Protein AF-A0A359BL35-F1 (afdb_monomer)

Mean predicted aligned error: 6.74 Å

Sequence (117 aa):
MDDRKLVAALIIKVITGQMLVRDAILHFPKDSQDVNIVTAYHALVHYEADEDFRTQDSEYREEQNNYLIFIAEILNNGKELPKNIIKEYEPYYTVRRMPTTTRFKNVLKLLCKFLNI

Solvent-accessible surface area (backbone atoms only — not comparable to full-atom values): 6793 Å² total; per-residue (Å²): 131,63,65,46,40,51,46,17,52,38,48,52,30,32,77,71,68,76,37,54,62,74,60,36,64,72,69,46,74,65,70,61,84,49,65,60,58,49,37,52,51,50,53,53,54,48,55,59,65,43,43,71,56,38,75,75,33,67,65,62,33,49,53,55,47,51,52,51,50,52,53,22,54,37,24,55,72,71,48,78,70,58,67,68,61,47,59,72,42,53,81,44,54,80,78,64,56,72,62,76,62,99,57,67,72,56,57,54,49,48,54,54,59,71,65,49,129

Foldseek 3Di:
DQLLLLLLVLLVCCLVVVDPLLRSLVSRDAPDPPLLSLLLSQLSLVLLLCVVVCVVDVVVVVVSSVVNNVSSVCSNVVHGDDPVSSVVCVVCCVVQPRDNDPPSVVNVVSSVVSSDD

Radius of gyration: 13.48 Å; Cα contacts (8 Å, |Δi|>4): 111; chains: 1; bounding box: 29×32×39 Å

Secondary structure (DSSP, 8-state):
--HHHHHHHHHHHHHTTSS-HHHHHHHS-TT---HHHHHHHHHHHHHHHTHHHHHH-HHHHHHHHHHHHHHHHHHHTTPPPPHHHHHHHGGGTTTSPPP-SS-HHHHHHHHHHHS--

pLDDT: mean 83.75, std 17.42, range [29.75, 98.0]

Structure (mmCIF, N/CA/C/O backbone):
data_AF-A0A359BL35-F1
#
_entry.id   AF-A0A359BL35-F1
#
loop_
_atom_site.group_PDB
_atom_site.id
_atom_site.type_symbol
_atom_site.label_atom_id
_atom_site.label_alt_id
_atom_site.label_comp_id
_atom_site.label_asym_id
_atom_site.label_entity_id
_atom_site.label_seq_id
_atom_site.pdbx_PDB_ins_code
_atom_site.Cartn_x
_atom_site.Cartn_y
_atom_site.Cartn_z
_atom_site.occupancy
_atom_site.B_iso_or_equiv
_atom_site.auth_seq_id
_atom_site.auth_comp_id
_atom_site.auth_asym_id
_atom_site.auth_atom_id
_atom_site.pdbx_PDB_model_num
ATOM 1 N N . MET A 1 1 ? 1.367 -4.253 -19.780 1.00 56.28 1 MET A N 1
ATOM 2 C CA . MET A 1 1 ? 0.482 -3.754 -18.707 1.00 56.28 1 MET A CA 1
ATOM 3 C C . MET A 1 1 ? 1.350 -2.856 -17.845 1.00 56.28 1 MET A C 1
ATOM 5 O O . MET A 1 1 ? 2.516 -3.185 -17.690 1.00 56.28 1 MET A O 1
ATOM 9 N N . ASP A 1 2 ? 0.864 -1.693 -17.425 1.00 89.06 2 ASP A N 1
ATOM 10 C CA . ASP A 1 2 ? 1.655 -0.771 -16.601 1.00 89.06 2 ASP A CA 1
ATOM 11 C C . ASP A 1 2 ? 1.537 -1.207 -15.136 1.00 89.06 2 ASP A C 1
ATOM 13 O O . ASP A 1 2 ? 0.466 -1.091 -14.533 1.00 89.06 2 ASP A O 1
ATOM 17 N N . ASP A 1 3 ? 2.615 -1.771 -14.596 1.00 94.00 3 ASP A N 1
ATOM 18 C CA . ASP A 1 3 ? 2.665 -2.334 -13.246 1.00 94.00 3 ASP A CA 1
ATOM 19 C C . ASP A 1 3 ? 2.330 -1.294 -12.166 1.00 94.00 3 ASP A C 1
ATOM 21 O O . ASP A 1 3 ? 1.701 -1.631 -11.161 1.00 94.00 3 ASP A O 1
ATOM 25 N N . ARG A 1 4 ? 2.647 -0.010 -12.391 1.00 95.38 4 ARG A N 1
ATOM 26 C CA . ARG A 1 4 ? 2.275 1.073 -11.467 1.00 95.38 4 ARG A CA 1
ATOM 27 C C . ARG A 1 4 ? 0.764 1.277 -11.430 1.00 95.38 4 ARG A C 1
ATOM 29 O O . ARG A 1 4 ? 0.195 1.416 -10.349 1.00 95.38 4 ARG A O 1
ATOM 36 N N .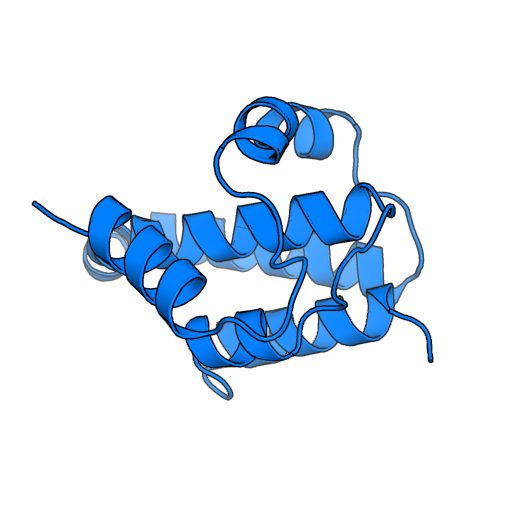 LYS A 1 5 ? 0.092 1.226 -12.586 1.00 96.38 5 LYS A N 1
ATOM 37 C CA . LYS A 1 5 ? -1.379 1.317 -12.668 1.00 96.38 5 LYS A CA 1
ATOM 38 C C . LYS A 1 5 ? -2.068 0.115 -12.034 1.00 96.38 5 LYS A C 1
ATOM 40 O O . LYS A 1 5 ? -3.107 0.278 -11.397 1.00 96.38 5 LYS A O 1
ATOM 45 N N . LEU A 1 6 ? -1.490 -1.080 -12.178 1.00 96.12 6 LEU A N 1
ATOM 46 C CA . LEU A 1 6 ? -1.980 -2.269 -11.479 1.00 96.12 6 LEU A CA 1
ATOM 47 C C . LEU A 1 6 ? -1.914 -2.063 -9.961 1.00 96.12 6 LEU A C 1
ATOM 49 O O . LEU A 1 6 ? -2.924 -2.231 -9.283 1.00 96.12 6 LEU A O 1
ATOM 53 N N . VAL A 1 7 ? -0.755 -1.654 -9.439 1.00 96.69 7 VAL A N 1
ATOM 54 C CA . VAL A 1 7 ? -0.557 -1.399 -8.004 1.00 96.69 7 VAL A CA 1
ATOM 55 C C . VAL A 1 7 ? -1.501 -0.314 -7.491 1.00 96.69 7 VAL A C 1
ATOM 57 O O . VAL A 1 7 ? -2.148 -0.513 -6.465 1.00 96.69 7 VAL A O 1
ATOM 60 N N . ALA A 1 8 ? -1.656 0.787 -8.229 1.00 97.62 8 ALA A N 1
ATOM 61 C CA . ALA A 1 8 ? -2.613 1.834 -7.890 1.00 97.62 8 ALA A CA 1
ATOM 62 C C . ALA A 1 8 ? -4.040 1.281 -7.749 1.00 97.62 8 ALA A C 1
ATOM 64 O O . ALA A 1 8 ? -4.711 1.530 -6.749 1.00 97.62 8 ALA A O 1
ATOM 65 N N . ALA A 1 9 ? -4.490 0.466 -8.707 1.00 97.62 9 ALA A N 1
ATOM 66 C CA . ALA A 1 9 ? -5.814 -0.145 -8.656 1.00 97.62 9 ALA A CA 1
ATOM 67 C C . ALA A 1 9 ? -5.978 -1.112 -7.471 1.00 97.62 9 ALA A C 1
ATOM 69 O O . ALA A 1 9 ? -7.055 -1.170 -6.878 1.00 97.62 9 ALA A O 1
ATOM 70 N N . LEU A 1 10 ? -4.933 -1.864 -7.109 1.00 97.62 10 LEU A N 1
ATOM 71 C CA . LEU A 1 10 ? -4.955 -2.752 -5.943 1.00 97.62 10 LEU A CA 1
ATOM 72 C C . LEU A 1 10 ? -5.108 -1.961 -4.639 1.00 97.62 10 LEU A C 1
ATOM 74 O O . LEU A 1 10 ? -5.941 -2.324 -3.813 1.00 97.62 10 LEU A O 1
ATOM 78 N N . ILE A 1 11 ? -4.372 -0.858 -4.487 1.00 97.88 11 ILE A N 1
ATOM 79 C CA . ILE A 1 11 ? -4.468 0.018 -3.312 1.00 97.88 11 ILE A CA 1
ATOM 80 C C . ILE A 1 11 ? -5.882 0.596 -3.177 1.00 97.88 11 ILE A C 1
ATOM 82 O O . ILE A 1 11 ? -6.483 0.507 -2.110 1.00 97.88 11 ILE A O 1
ATOM 86 N N . ILE A 1 12 ? -6.463 1.115 -4.263 1.00 98.00 12 ILE A N 1
ATOM 87 C CA . ILE A 1 12 ? -7.830 1.659 -4.227 1.00 98.00 12 ILE A CA 1
ATOM 88 C C . ILE A 1 12 ? -8.857 0.584 -3.852 1.00 98.00 12 ILE A C 1
ATOM 90 O O . ILE A 1 12 ? -9.761 0.849 -3.058 1.00 98.00 12 ILE A O 1
ATOM 94 N N . LYS A 1 13 ? -8.716 -0.646 -4.363 1.00 98.00 13 LYS A N 1
ATOM 95 C CA . LYS A 1 13 ? -9.601 -1.759 -3.984 1.00 98.00 13 LYS A CA 1
ATOM 96 C C . LYS A 1 13 ? -9.505 -2.106 -2.501 1.00 98.00 13 LYS A C 1
ATOM 98 O O . LYS A 1 13 ? -10.524 -2.440 -1.907 1.00 98.00 13 LYS A O 1
ATOM 103 N N . VAL A 1 14 ? -8.316 -2.013 -1.907 1.00 96.50 14 VAL A N 1
ATOM 104 C CA . VAL A 1 14 ? -8.137 -2.202 -0.462 1.00 96.50 14 VAL A CA 1
ATOM 105 C C . VAL A 1 14 ? -8.871 -1.124 0.324 1.00 96.50 14 VAL A C 1
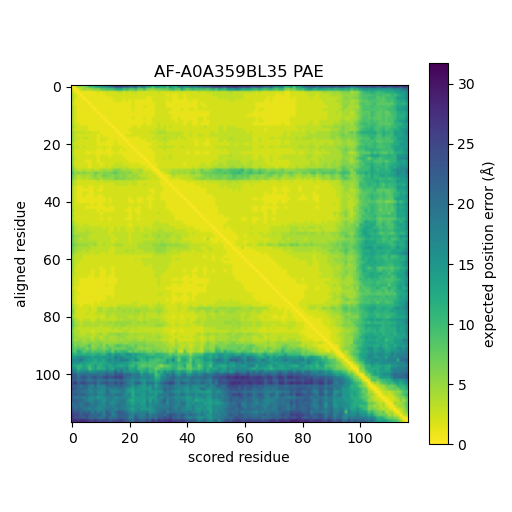ATOM 107 O O . VAL A 1 14 ? -9.708 -1.438 1.163 1.00 96.50 14 VAL A O 1
ATOM 110 N N . ILE A 1 15 ? -8.608 0.145 0.015 1.00 96.00 15 ILE A N 1
ATOM 111 C CA . ILE A 1 15 ? -9.146 1.283 0.777 1.00 96.00 15 ILE A CA 1
ATOM 112 C C . ILE A 1 15 ? -10.673 1.354 0.678 1.00 96.00 15 ILE A C 1
ATOM 114 O O . ILE A 1 15 ? -11.350 1.708 1.638 1.00 96.00 15 ILE A O 1
ATOM 118 N N . THR A 1 16 ? -11.229 0.973 -0.473 1.00 95.44 16 THR A N 1
ATOM 119 C CA . THR A 1 16 ? -12.684 0.915 -0.697 1.00 95.44 16 THR A CA 1
ATOM 120 C C . THR A 1 16 ? -13.340 -0.367 -0.169 1.00 95.44 16 THR A C 1
ATOM 122 O O . THR A 1 16 ? -14.542 -0.553 -0.353 1.00 95.44 16 THR A O 1
ATOM 125 N N . GLY A 1 17 ? -12.580 -1.269 0.463 1.00 93.56 17 GLY A N 1
ATOM 126 C CA . GLY A 1 17 ? -13.086 -2.529 1.016 1.00 93.56 17 GLY A CA 1
ATOM 127 C C . GLY A 1 17 ? -13.482 -3.576 -0.033 1.00 93.56 17 GLY A C 1
ATOM 128 O O . GLY A 1 17 ? -14.102 -4.582 0.300 1.00 93.56 17 GLY A O 1
ATOM 129 N N . GLN A 1 18 ? -13.131 -3.366 -1.304 1.00 96.31 18 GLN A N 1
ATOM 130 C CA . GLN A 1 18 ? -13.386 -4.310 -2.398 1.00 96.31 18 GLN A CA 1
ATOM 131 C C . GLN A 1 18 ? -12.403 -5.489 -2.410 1.00 96.31 18 GLN A C 1
ATOM 133 O O . GLN A 1 18 ? -12.631 -6.479 -3.108 1.00 96.31 18 GLN A O 1
ATOM 138 N N . MET A 1 19 ? -11.284 -5.374 -1.695 1.00 94.38 19 MET A N 1
ATOM 139 C CA . MET A 1 19 ? -10.231 -6.383 -1.623 1.00 94.38 19 MET A CA 1
ATOM 140 C C . MET A 1 19 ? -9.545 -6.326 -0.260 1.00 94.38 19 MET A C 1
ATOM 142 O O . MET A 1 19 ? -9.333 -5.250 0.284 1.00 94.38 19 MET A O 1
ATOM 146 N N . LEU A 1 20 ? -9.161 -7.477 0.285 1.00 91.50 20 LEU A N 1
ATOM 147 C CA . LEU A 1 20 ? -8.359 -7.517 1.506 1.00 91.50 20 LEU A CA 1
ATOM 148 C C . LEU A 1 20 ? -6.892 -7.213 1.185 1.00 91.50 20 LEU A C 1
ATOM 150 O O . LEU A 1 20 ? -6.406 -7.565 0.108 1.00 91.50 20 LEU A O 1
ATOM 154 N N . VAL A 1 21 ? -6.152 -6.633 2.133 1.00 90.44 21 VAL A N 1
ATOM 155 C CA . VAL A 1 21 ? -4.728 -6.303 1.940 1.00 90.44 21 VAL A CA 1
ATOM 156 C C . VAL A 1 21 ? -3.917 -7.537 1.545 1.00 90.44 21 VAL A C 1
ATOM 158 O O . VAL A 1 21 ? -3.133 -7.490 0.596 1.00 90.44 21 VAL A O 1
ATOM 161 N N . ARG A 1 22 ? -4.163 -8.675 2.205 1.00 86.75 22 ARG A N 1
ATOM 162 C CA . ARG A 1 22 ? -3.532 -9.959 1.863 1.00 86.75 22 ARG A CA 1
ATOM 163 C C . ARG A 1 22 ? -3.727 -10.351 0.397 1.00 86.75 22 ARG A C 1
ATOM 165 O O . ARG A 1 22 ? -2.791 -10.843 -0.226 1.00 86.75 22 ARG A O 1
ATOM 172 N N . ASP A 1 23 ? -4.913 -10.110 -0.158 1.00 88.69 23 ASP A N 1
ATOM 173 C CA . ASP A 1 23 ? -5.230 -10.466 -1.539 1.00 88.69 23 ASP A CA 1
ATOM 174 C C . ASP A 1 23 ? -4.570 -9.479 -2.498 1.00 88.69 23 ASP A C 1
ATOM 176 O O . ASP A 1 23 ? -4.011 -9.894 -3.512 1.00 88.69 23 ASP A O 1
ATOM 180 N N . ALA A 1 24 ? -4.548 -8.190 -2.153 1.00 92.75 24 ALA A N 1
ATOM 181 C CA . ALA A 1 24 ? -3.828 -7.183 -2.919 1.00 92.75 24 ALA A CA 1
ATOM 182 C C . ALA A 1 24 ? -2.337 -7.523 -3.006 1.00 92.75 24 ALA A C 1
ATOM 184 O O . ALA A 1 24 ? -1.813 -7.637 -4.110 1.00 92.75 24 ALA A O 1
ATOM 185 N N . ILE A 1 25 ? -1.685 -7.807 -1.874 1.00 88.38 25 ILE A N 1
ATOM 186 C CA . ILE A 1 25 ? -0.274 -8.217 -1.790 1.00 88.38 25 ILE A CA 1
ATOM 187 C C . ILE A 1 25 ? 0.049 -9.393 -2.727 1.00 88.38 25 ILE A C 1
ATOM 189 O O . ILE A 1 25 ? 1.122 -9.425 -3.329 1.00 88.38 25 ILE A O 1
ATOM 193 N N . LEU A 1 26 ? -0.869 -10.349 -2.899 1.00 86.06 26 LEU A N 1
ATOM 194 C CA . LEU A 1 26 ? -0.672 -11.488 -3.804 1.00 86.06 26 LEU A CA 1
ATOM 195 C C . LEU A 1 26 ? -0.677 -11.105 -5.291 1.00 86.06 26 LEU A C 1
ATOM 197 O O . LEU A 1 26 ? -0.066 -11.811 -6.097 1.00 86.06 26 LEU A O 1
ATOM 201 N N . HIS A 1 27 ? -1.358 -10.017 -5.646 1.00 90.56 27 HIS A N 1
ATOM 202 C CA . HIS A 1 27 ? -1.477 -9.514 -7.015 1.00 90.56 27 HIS A CA 1
ATOM 203 C C . HIS A 1 27 ? -0.440 -8.440 -7.359 1.00 90.56 27 HIS A C 1
ATOM 205 O O . HIS A 1 27 ? -0.374 -8.013 -8.512 1.00 90.56 27 HIS A O 1
ATOM 211 N N . PHE A 1 28 ? 0.373 -8.001 -6.395 1.00 90.88 28 PHE A N 1
ATOM 212 C CA . PHE A 1 28 ? 1.446 -7.052 -6.662 1.00 90.88 28 PHE A CA 1
ATOM 213 C C . PHE A 1 28 ? 2.495 -7.641 -7.644 1.00 90.88 28 PHE A C 1
ATOM 215 O O . PHE A 1 28 ? 2.781 -8.844 -7.591 1.00 90.88 28 PHE A O 1
ATOM 222 N N . PRO A 1 29 ? 3.105 -6.814 -8.520 1.00 89.94 29 PRO A N 1
ATOM 223 C CA . PRO A 1 29 ? 4.126 -7.246 -9.481 1.00 89.94 29 PRO A CA 1
ATOM 224 C C . PRO A 1 29 ? 5.358 -7.847 -8.795 1.00 89.94 29 PRO A C 1
ATOM 226 O O . PRO A 1 29 ? 6.087 -7.152 -8.095 1.00 89.94 29 P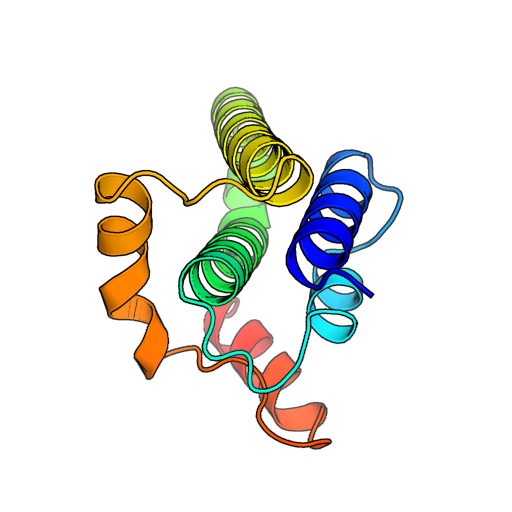RO A O 1
ATOM 229 N N . LYS A 1 30 ? 5.611 -9.141 -8.987 1.00 83.62 30 LYS A N 1
ATOM 230 C CA . LYS A 1 30 ? 6.725 -9.851 -8.332 1.00 83.62 30 LYS A CA 1
ATOM 231 C C . LYS A 1 30 ? 8.075 -9.398 -8.886 1.00 83.62 30 LYS A C 1
ATOM 233 O O . LYS A 1 30 ? 8.167 -9.040 -10.055 1.00 83.62 30 LYS A O 1
ATOM 238 N N . ASP A 1 31 ? 9.109 -9.440 -8.044 1.00 80.00 31 ASP A N 1
ATOM 239 C CA . ASP A 1 31 ? 10.496 -9.088 -8.402 1.00 80.00 31 ASP A CA 1
ATOM 240 C C . ASP A 1 31 ? 10.683 -7.681 -9.000 1.00 80.00 31 ASP A C 1
ATOM 242 O O . ASP A 1 31 ? 11.698 -7.403 -9.649 1.00 80.00 31 ASP A O 1
ATOM 246 N N . SER A 1 32 ? 9.728 -6.774 -8.760 1.00 85.38 32 SER A N 1
ATOM 247 C CA . SER A 1 32 ? 9.801 -5.409 -9.272 1.00 85.38 32 SER A CA 1
ATOM 248 C C . SER A 1 32 ? 11.052 -4.697 -8.756 1.00 85.38 32 SER A C 1
ATOM 250 O O . SER A 1 32 ? 11.303 -4.634 -7.553 1.00 85.38 32 SER A O 1
ATOM 252 N N . GLN A 1 33 ? 11.830 -4.146 -9.688 1.00 85.44 33 GLN A N 1
ATOM 253 C CA . GLN A 1 33 ? 12.966 -3.265 -9.394 1.00 85.44 33 GLN A CA 1
ATOM 254 C C . GLN A 1 33 ? 12.539 -1.791 -9.327 1.00 85.44 33 GLN A C 1
ATOM 256 O O . GLN A 1 33 ? 13.362 -0.911 -9.086 1.00 85.44 33 GLN A O 1
ATOM 261 N N . ASP A 1 34 ? 11.255 -1.505 -9.564 1.00 90.81 34 ASP A N 1
ATOM 262 C CA . ASP A 1 34 ? 10.725 -0.155 -9.487 1.00 90.81 34 ASP A CA 1
ATOM 263 C C . ASP A 1 34 ? 10.560 0.254 -8.023 1.00 90.81 34 ASP A C 1
ATOM 265 O O . ASP A 1 34 ? 9.665 -0.221 -7.319 1.00 90.81 34 ASP A O 1
ATOM 269 N N . VAL A 1 35 ? 11.409 1.183 -7.581 1.00 91.88 35 VAL A N 1
ATOM 270 C CA . VAL A 1 35 ? 11.401 1.719 -6.216 1.00 91.88 35 VAL A CA 1
ATOM 271 C C . VAL A 1 35 ? 10.023 2.230 -5.790 1.00 91.88 35 VAL A C 1
ATOM 273 O O . VAL A 1 35 ? 9.663 2.117 -4.621 1.00 91.88 35 VAL A O 1
ATOM 276 N N . ASN A 1 36 ? 9.205 2.727 -6.720 1.00 94.19 36 ASN A N 1
ATOM 277 C CA . ASN A 1 36 ? 7.871 3.239 -6.420 1.00 94.19 36 ASN A CA 1
ATOM 278 C C . ASN A 1 36 ? 6.897 2.101 -6.089 1.00 94.19 36 ASN A C 1
ATOM 280 O O . ASN A 1 36 ? 6.104 2.211 -5.156 1.00 94.19 36 ASN A O 1
ATOM 284 N N . ILE A 1 37 ? 6.995 0.985 -6.816 1.00 94.38 37 ILE A N 1
ATOM 285 C CA . ILE A 1 37 ? 6.204 -0.226 -6.559 1.00 94.38 37 ILE A CA 1
ATOM 286 C C . ILE A 1 37 ? 6.642 -0.873 -5.247 1.00 94.38 37 ILE A C 1
ATOM 288 O O . ILE A 1 37 ? 5.795 -1.262 -4.445 1.00 94.38 37 ILE A O 1
ATOM 292 N N . VAL A 1 38 ? 7.953 -0.948 -5.005 1.00 92.06 38 VAL A N 1
ATOM 293 C CA . VAL A 1 38 ? 8.502 -1.472 -3.749 1.00 92.06 38 VAL A CA 1
ATOM 294 C C . VAL A 1 38 ? 8.030 -0.613 -2.572 1.00 92.06 38 VAL A C 1
ATOM 296 O O . VAL A 1 38 ? 7.488 -1.145 -1.609 1.00 92.06 38 VAL A O 1
ATOM 299 N N . THR A 1 39 ? 8.126 0.714 -2.674 1.00 93.62 39 THR A N 1
ATOM 300 C CA . THR A 1 39 ? 7.610 1.644 -1.654 1.00 93.62 39 THR A CA 1
ATOM 301 C C . THR A 1 39 ? 6.133 1.405 -1.364 1.00 93.62 39 THR A C 1
ATOM 303 O O . THR A 1 39 ? 5.752 1.233 -0.210 1.00 93.62 39 THR A O 1
ATOM 306 N N . ALA A 1 40 ? 5.305 1.330 -2.407 1.00 95.38 40 ALA A N 1
ATOM 307 C CA . ALA A 1 40 ? 3.872 1.104 -2.270 1.00 95.38 40 ALA A CA 1
ATOM 308 C C . ALA A 1 40 ? 3.541 -0.252 -1.626 1.00 95.38 40 ALA A C 1
ATOM 310 O O . ALA A 1 40 ? 2.606 -0.350 -0.833 1.00 95.38 40 ALA A O 1
ATOM 311 N N . TYR A 1 41 ? 4.330 -1.288 -1.922 1.00 93.75 41 TYR A N 1
ATOM 312 C CA . TYR A 1 41 ? 4.214 -2.588 -1.267 1.00 93.75 41 TYR A CA 1
ATOM 313 C C . TYR A 1 41 ? 4.475 -2.472 0.238 1.00 93.75 41 TYR A C 1
ATOM 315 O O . TYR A 1 41 ? 3.688 -2.976 1.038 1.00 93.75 41 TYR A O 1
ATOM 323 N N . HIS A 1 42 ? 5.544 -1.779 0.638 1.00 89.88 42 HIS A N 1
ATOM 324 C CA . HIS A 1 42 ? 5.850 -1.581 2.054 1.00 89.88 42 HIS A CA 1
ATOM 325 C C . HIS A 1 42 ? 4.793 -0.735 2.759 1.00 89.88 42 HIS A C 1
ATOM 327 O O . HIS A 1 42 ? 4.350 -1.134 3.831 1.00 89.88 42 HIS A O 1
ATOM 333 N N . ALA A 1 43 ? 4.328 0.354 2.147 1.00 93.75 43 ALA A N 1
ATOM 334 C CA . ALA A 1 43 ? 3.245 1.166 2.696 1.00 93.75 43 ALA A CA 1
ATOM 335 C C . ALA A 1 43 ? 1.990 0.322 2.973 1.00 93.75 43 ALA A C 1
ATOM 337 O O . ALA A 1 43 ? 1.433 0.374 4.066 1.00 93.75 43 ALA A O 1
ATOM 338 N N . LEU A 1 44 ? 1.602 -0.544 2.031 1.00 93.69 44 LEU A N 1
ATOM 339 C CA . LEU A 1 44 ? 0.448 -1.427 2.196 1.00 93.69 44 LEU A CA 1
ATOM 340 C C . LEU A 1 44 ? 0.668 -2.510 3.271 1.00 93.69 44 LEU A C 1
ATOM 342 O O . LEU A 1 44 ? -0.250 -2.876 3.999 1.00 93.69 44 LEU A O 1
ATOM 346 N N . VAL A 1 45 ? 1.894 -3.015 3.401 1.00 90.00 45 VAL A N 1
ATOM 347 C CA . VAL A 1 45 ? 2.263 -3.972 4.453 1.00 90.00 45 VAL A CA 1
ATOM 348 C C . VAL A 1 45 ? 2.267 -3.328 5.846 1.00 90.00 45 VAL A C 1
ATOM 350 O O . VAL A 1 45 ? 1.926 -4.001 6.817 1.00 90.00 45 VAL A O 1
ATOM 353 N N . HIS A 1 46 ? 2.649 -2.054 5.962 1.00 89.25 46 HIS A N 1
ATOM 354 C CA . HIS A 1 46 ? 2.526 -1.285 7.205 1.00 89.25 46 HIS A CA 1
ATOM 355 C C . HIS A 1 46 ? 1.060 -1.000 7.535 1.00 89.25 46 HIS A C 1
ATOM 357 O O . HIS A 1 46 ? 0.635 -1.242 8.656 1.00 89.25 46 HIS A O 1
ATOM 363 N N . TYR A 1 47 ? 0.261 -0.626 6.536 1.00 92.62 47 TYR A N 1
ATOM 364 C CA . TYR A 1 47 ? -1.178 -0.435 6.698 1.00 92.62 47 TYR A CA 1
ATOM 365 C C . TYR A 1 47 ? -1.890 -1.661 7.294 1.00 92.62 47 TYR A C 1
ATOM 367 O O . TYR A 1 47 ? -2.759 -1.515 8.156 1.00 92.62 47 TYR A O 1
ATOM 375 N N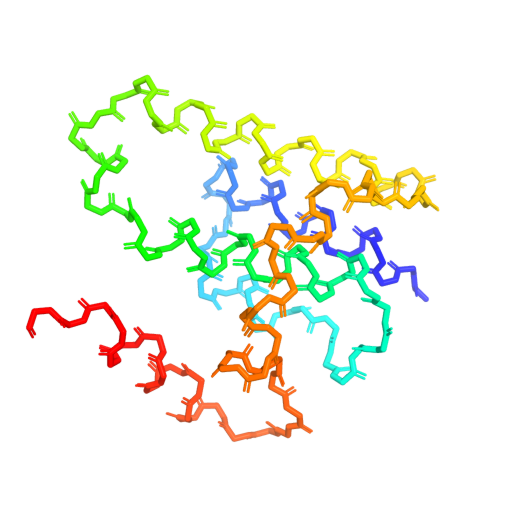 . GLU A 1 48 ? -1.522 -2.871 6.859 1.00 91.62 48 GLU A N 1
ATOM 376 C CA . GLU A 1 48 ? -2.021 -4.116 7.462 1.00 91.62 48 GLU A CA 1
ATOM 377 C C . GLU A 1 48 ? -1.506 -4.310 8.890 1.00 91.62 48 GLU A C 1
ATOM 379 O O . GLU A 1 48 ? -2.265 -4.701 9.767 1.00 91.62 48 GLU A O 1
ATOM 384 N N . ALA A 1 49 ? -0.221 -4.030 9.129 1.00 87.25 49 ALA A N 1
ATOM 385 C CA . ALA A 1 49 ? 0.387 -4.172 10.451 1.00 87.25 49 ALA A CA 1
ATOM 386 C C . ALA A 1 49 ? -0.281 -3.280 11.509 1.00 87.25 49 ALA A C 1
ATOM 388 O O . ALA A 1 49 ? -0.369 -3.673 12.668 1.00 87.25 49 ALA A O 1
ATOM 389 N N . ASP A 1 50 ? -0.783 -2.122 11.088 1.00 89.75 50 ASP A N 1
ATOM 390 C CA . ASP A 1 50 ? -1.414 -1.135 11.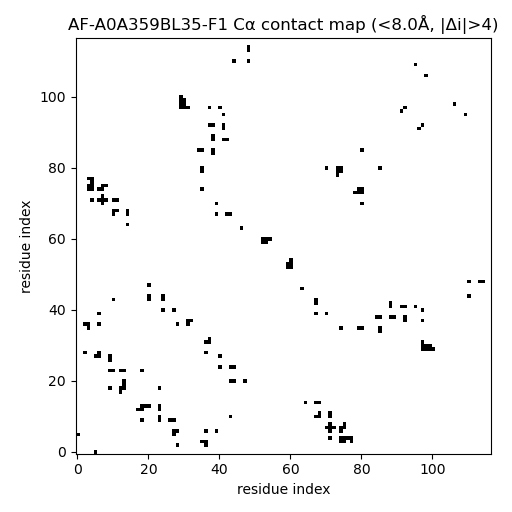958 1.00 89.75 50 ASP A CA 1
ATOM 391 C C . ASP A 1 50 ? -2.946 -1.314 12.054 1.00 89.75 50 ASP A C 1
ATOM 393 O O . ASP A 1 50 ? -3.648 -0.388 12.464 1.00 89.75 50 ASP A O 1
ATOM 397 N N . GLU A 1 51 ? -3.502 -2.476 11.667 1.00 89.00 51 GLU A N 1
ATOM 398 C CA . GLU A 1 51 ? -4.955 -2.728 11.691 1.00 89.00 51 GLU A CA 1
ATOM 399 C C . GLU A 1 51 ? -5.577 -2.460 13.063 1.00 89.00 51 GLU A C 1
ATOM 401 O O . GLU A 1 51 ? -6.539 -1.694 13.148 1.00 89.00 51 GLU A O 1
ATOM 406 N N . ASP A 1 52 ? -4.990 -2.997 14.132 1.00 88.75 52 ASP A N 1
ATOM 407 C CA . ASP A 1 52 ? -5.492 -2.802 15.493 1.00 88.75 52 ASP A CA 1
ATOM 408 C C . ASP A 1 52 ? -5.566 -1.310 15.856 1.00 88.75 52 ASP A C 1
ATOM 410 O O . ASP A 1 52 ? -6.609 -0.836 16.312 1.00 88.75 52 ASP A O 1
ATOM 414 N N . PHE A 1 53 ? -4.521 -0.531 15.558 1.00 90.25 53 PHE A N 1
ATOM 415 C CA . PHE A 1 53 ? -4.516 0.916 15.797 1.00 90.25 53 PHE A CA 1
ATOM 416 C C . PHE A 1 53 ? -5.582 1.642 14.969 1.00 90.25 53 PHE A C 1
ATOM 418 O O . PHE A 1 53 ? -6.339 2.449 15.504 1.00 90.25 53 PHE A O 1
ATOM 425 N N . ARG A 1 54 ? -5.721 1.305 13.680 1.00 93.00 54 ARG A N 1
ATOM 426 C CA . ARG A 1 54 ? -6.738 1.897 12.789 1.00 93.00 54 ARG A CA 1
ATOM 427 C C . ARG A 1 54 ? -8.173 1.562 13.200 1.00 93.00 54 ARG A C 1
ATOM 429 O O . ARG A 1 54 ? -9.101 2.278 12.822 1.00 93.00 54 ARG A O 1
ATOM 436 N N . THR A 1 55 ? -8.398 0.456 13.909 1.00 90.88 55 THR A N 1
ATOM 437 C CA . THR A 1 55 ? -9.736 0.137 14.437 1.00 90.88 55 THR A CA 1
ATOM 438 C C . THR A 1 55 ? -10.090 0.966 15.668 1.00 90.88 55 THR A C 1
ATOM 440 O O . THR A 1 55 ? -11.272 1.229 15.892 1.00 90.88 55 THR A O 1
ATOM 443 N N . GLN A 1 56 ? -9.085 1.400 16.430 1.00 94.44 56 GLN A N 1
ATOM 444 C CA . GLN A 1 56 ? -9.247 2.157 17.672 1.00 94.44 56 GLN A CA 1
ATOM 445 C C . GLN A 1 56 ? -9.248 3.673 17.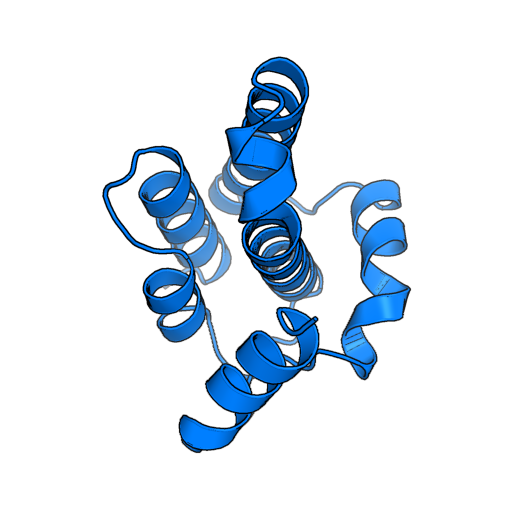448 1.00 94.44 56 GLN A C 1
ATOM 447 O O . GLN A 1 56 ? -9.936 4.387 18.175 1.00 94.44 56 GLN A O 1
ATOM 452 N N . ASP A 1 57 ? -8.521 4.152 16.437 1.00 95.94 57 ASP A N 1
ATOM 453 C CA . ASP A 1 57 ? -8.377 5.570 16.117 1.00 95.94 57 ASP A CA 1
ATOM 454 C C . ASP A 1 57 ? -8.836 5.856 14.677 1.00 95.94 57 ASP A C 1
ATOM 456 O O . ASP A 1 57 ? -8.216 5.448 13.688 1.00 95.94 57 ASP A O 1
ATOM 460 N N . SER A 1 58 ? -9.970 6.553 14.558 1.00 94.06 58 SER A N 1
ATOM 461 C CA . SER A 1 58 ? -10.558 6.900 13.266 1.00 94.06 58 SER A CA 1
ATOM 462 C C . SER A 1 58 ? -9.779 7.970 12.510 1.00 94.06 58 SER A C 1
ATOM 464 O O . SER A 1 58 ? -9.762 7.912 11.284 1.00 94.06 58 SER A O 1
ATOM 466 N N . GLU A 1 59 ? -9.155 8.917 13.213 1.00 96.19 59 GLU A N 1
ATOM 467 C CA . GLU A 1 59 ? -8.359 9.984 12.597 1.00 96.19 59 GLU A CA 1
ATOM 468 C C . GLU A 1 59 ? -7.092 9.377 11.994 1.00 96.19 59 GLU A C 1
ATOM 470 O O . GLU A 1 59 ? -6.843 9.518 10.797 1.00 96.19 59 GLU A O 1
ATOM 475 N N . TYR A 1 60 ? -6.391 8.545 12.767 1.00 94.06 60 TYR A N 1
ATOM 476 C CA . TYR A 1 60 ? -5.232 7.793 12.289 1.00 94.06 60 TYR A CA 1
ATOM 477 C C . TYR A 1 60 ? -5.561 6.904 11.078 1.00 94.06 60 TYR A C 1
ATOM 479 O O . TYR A 1 60 ? -4.803 6.820 10.106 1.00 94.06 60 TYR A O 1
ATOM 487 N N . ARG A 1 61 ? -6.725 6.243 11.093 1.00 94.19 61 ARG A N 1
ATOM 488 C CA . ARG A 1 61 ? -7.203 5.454 9.950 1.00 94.19 61 ARG A CA 1
ATOM 489 C C . ARG A 1 61 ? -7.414 6.311 8.702 1.00 94.19 61 ARG A C 1
ATOM 491 O O . ARG A 1 61 ? -7.076 5.862 7.606 1.00 94.19 61 ARG A O 1
ATOM 498 N N . GLU A 1 62 ? -8.005 7.493 8.844 1.00 96.06 62 GLU A N 1
ATOM 499 C CA . GLU A 1 62 ? -8.220 8.414 7.726 1.00 96.06 62 GLU A CA 1
ATOM 500 C C . GLU A 1 62 ? -6.896 8.933 7.164 1.00 96.06 62 GLU A C 1
ATOM 502 O O . GLU A 1 62 ? -6.717 8.925 5.946 1.00 96.06 62 GLU A O 1
ATOM 507 N N . GLU A 1 63 ? -5.935 9.284 8.018 1.00 95.62 63 GLU A N 1
ATOM 508 C CA . GLU A 1 63 ? -4.587 9.683 7.601 1.00 95.62 63 GLU A CA 1
ATOM 509 C C . GLU A 1 63 ? -3.888 8.584 6.789 1.00 95.62 63 GLU A C 1
ATOM 511 O O . GLU A 1 63 ? -3.409 8.837 5.680 1.00 95.62 63 GLU A O 1
ATOM 516 N N . GLN A 1 64 ? -3.901 7.345 7.288 1.00 94.69 64 GLN A N 1
ATOM 517 C CA . GLN A 1 64 ? -3.327 6.186 6.599 1.00 94.69 64 GLN A CA 1
ATOM 518 C C . GLN A 1 64 ? -4.008 5.914 5.246 1.00 94.69 64 GLN A C 1
ATOM 520 O O . GLN A 1 64 ? -3.340 5.660 4.238 1.00 94.69 64 GLN A O 1
ATOM 525 N N . ASN A 1 65 ? -5.341 6.012 5.187 1.00 96.81 65 ASN A N 1
ATOM 526 C CA . ASN A 1 65 ? -6.088 5.877 3.935 1.00 96.81 65 ASN A CA 1
ATOM 527 C C . ASN A 1 65 ? -5.708 6.978 2.934 1.00 96.81 65 ASN A C 1
ATOM 529 O O . ASN A 1 65 ? -5.439 6.680 1.769 1.00 96.81 65 ASN A O 1
ATOM 533 N N . ASN A 1 66 ? -5.654 8.235 3.377 1.00 96.88 66 ASN A N 1
ATOM 534 C CA . ASN A 1 66 ? -5.291 9.376 2.535 1.00 96.88 66 ASN A CA 1
ATOM 535 C C . ASN A 1 66 ? -3.872 9.232 1.979 1.00 96.88 66 ASN A C 1
ATOM 537 O O . ASN A 1 66 ? -3.635 9.500 0.800 1.00 96.88 66 ASN A O 1
ATOM 541 N N . TYR A 1 67 ? -2.941 8.749 2.799 1.00 95.94 67 TYR A N 1
ATOM 542 C CA . TYR A 1 67 ? -1.568 8.506 2.378 1.00 95.94 67 TYR A CA 1
ATOM 543 C C . TYR A 1 67 ? -1.471 7.422 1.295 1.00 95.94 67 TYR A C 1
ATOM 545 O O . TYR A 1 67 ? -0.807 7.610 0.271 1.00 95.94 67 TYR A O 1
ATOM 553 N N . LEU A 1 68 ? -2.192 6.308 1.453 1.00 97.06 68 LEU A N 1
ATOM 554 C CA . LEU A 1 68 ? -2.245 5.269 0.424 1.00 97.06 68 LEU A CA 1
ATOM 555 C C . LEU A 1 68 ? -2.966 5.734 -0.855 1.00 97.06 68 LEU A C 1
ATOM 557 O O . LEU A 1 68 ? -2.511 5.400 -1.952 1.00 97.06 68 LEU A O 1
ATOM 561 N N . ILE A 1 69 ? -4.043 6.524 -0.746 1.00 98.00 69 ILE A N 1
ATOM 562 C CA . ILE A 1 69 ? -4.706 7.145 -1.908 1.00 98.00 69 ILE A CA 1
ATOM 563 C C . ILE A 1 69 ? -3.705 8.012 -2.672 1.00 98.00 69 ILE A C 1
ATOM 565 O O . ILE A 1 69 ? -3.574 7.867 -3.886 1.00 98.00 69 ILE A O 1
ATOM 569 N N . PHE A 1 70 ? -2.943 8.849 -1.968 1.00 97.62 70 PHE A N 1
ATOM 570 C CA . PHE A 1 70 ? -1.924 9.699 -2.574 1.00 97.62 70 PHE A CA 1
ATOM 571 C C . PHE A 1 70 ? -0.871 8.888 -3.348 1.00 97.62 70 PHE A C 1
ATOM 573 O O . PHE A 1 70 ? -0.559 9.203 -4.501 1.00 97.62 70 PHE A O 1
ATOM 580 N N . ILE A 1 71 ? -0.363 7.797 -2.762 1.00 97.19 71 ILE A N 1
ATOM 581 C CA . ILE A 1 71 ? 0.554 6.873 -3.449 1.00 97.19 71 ILE A CA 1
ATOM 582 C C . ILE A 1 71 ? -0.102 6.304 -4.715 1.00 97.19 71 ILE A C 1
ATOM 584 O O . ILE A 1 71 ? 0.508 6.314 -5.789 1.00 97.19 71 ILE A O 1
ATOM 588 N N . ALA A 1 72 ? -1.348 5.832 -4.616 1.00 97.31 72 ALA A N 1
ATOM 589 C CA . ALA A 1 72 ? -2.074 5.256 -5.743 1.00 97.31 72 ALA A CA 1
ATOM 590 C C . ALA A 1 72 ? -2.286 6.268 -6.879 1.00 97.31 72 ALA A C 1
ATOM 592 O O . ALA A 1 72 ? -2.088 5.928 -8.045 1.00 97.31 72 ALA A O 1
ATOM 593 N N . GLU A 1 73 ? -2.631 7.517 -6.568 1.00 97.62 73 GLU A N 1
ATOM 594 C CA . GLU A 1 73 ? -2.807 8.577 -7.563 1.00 97.62 73 GLU A CA 1
ATOM 595 C C . GLU A 1 73 ? -1.513 8.877 -8.324 1.00 97.62 73 GLU A C 1
ATOM 597 O O . GLU A 1 73 ? -1.526 8.984 -9.555 1.00 97.62 73 GLU A O 1
ATOM 602 N N . ILE A 1 74 ? -0.380 8.981 -7.625 1.00 96.94 74 ILE A N 1
ATOM 603 C CA . ILE A 1 74 ? 0.926 9.203 -8.261 1.00 96.94 74 ILE A CA 1
ATOM 604 C C . ILE A 1 74 ? 1.261 8.051 -9.209 1.00 96.94 74 ILE A C 1
ATOM 606 O O . ILE A 1 74 ? 1.603 8.291 -10.373 1.00 96.94 74 ILE A O 1
ATOM 610 N N . LEU A 1 75 ? 1.119 6.812 -8.734 1.00 96.31 75 LEU A N 1
ATOM 611 C CA . LEU A 1 75 ? 1.401 5.613 -9.520 1.00 96.31 75 LEU A CA 1
ATOM 612 C C . LEU A 1 75 ? 0.480 5.489 -10.738 1.00 96.31 75 LEU A C 1
ATOM 614 O O . LEU A 1 75 ? 0.950 5.174 -11.830 1.00 96.31 75 LEU A O 1
ATOM 618 N N . ASN A 1 76 ? -0.812 5.787 -10.586 1.00 96.94 76 ASN A N 1
ATOM 619 C CA . ASN A 1 76 ? -1.780 5.736 -11.682 1.00 96.94 76 ASN A CA 1
ATOM 620 C C . ASN A 1 76 ? -1.447 6.739 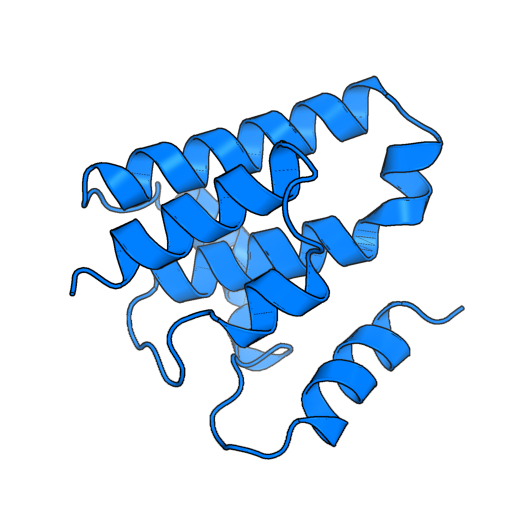-12.799 1.00 96.94 76 ASN A C 1
ATOM 622 O O . ASN A 1 76 ? -1.655 6.465 -13.983 1.00 96.94 76 ASN A O 1
ATOM 626 N N . ASN A 1 77 ? -0.881 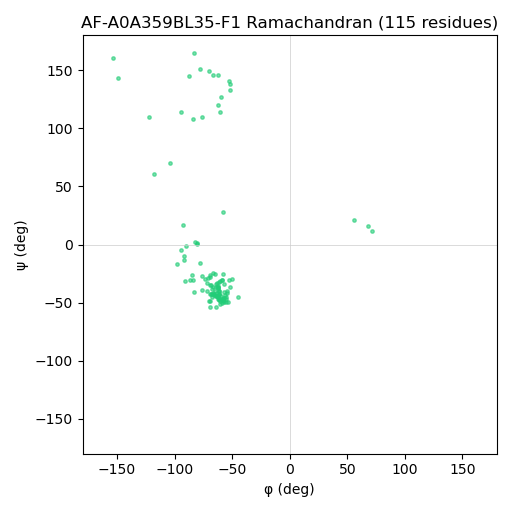7.886 -12.421 1.00 95.19 77 ASN A N 1
ATOM 627 C CA . ASN A 1 77 ? -0.394 8.906 -13.346 1.00 95.19 77 ASN A CA 1
ATOM 628 C C . ASN A 1 77 ? 0.995 8.591 -13.933 1.00 95.19 77 ASN A C 1
ATOM 630 O O . ASN A 1 77 ? 1.523 9.399 -14.696 1.00 95.19 77 ASN A O 1
ATOM 634 N N . GLY A 1 78 ? 1.609 7.459 -13.572 1.00 92.38 78 GLY A N 1
ATOM 635 C CA . GLY A 1 78 ? 2.952 7.081 -14.018 1.00 92.38 78 GLY A CA 1
ATOM 636 C C . GLY A 1 78 ? 4.066 7.971 -13.455 1.00 92.38 78 GLY A C 1
ATOM 637 O O . GLY A 1 78 ? 5.182 7.952 -13.970 1.00 92.38 78 GLY A O 1
ATOM 638 N N . LYS A 1 79 ? 3.783 8.759 -12.411 1.00 93.06 79 LYS A N 1
ATOM 639 C CA . LYS A 1 79 ? 4.758 9.649 -11.768 1.00 93.06 79 LYS A CA 1
ATOM 640 C C . LYS A 1 79 ? 5.608 8.883 -10.753 1.00 93.06 79 LYS A C 1
ATOM 642 O O . LYS A 1 79 ? 5.287 7.758 -10.371 1.00 93.06 79 LYS A O 1
ATOM 647 N N . GLU A 1 80 ? 6.717 9.490 -10.347 1.00 93.56 80 GLU A N 1
ATOM 648 C CA . GLU A 1 80 ? 7.556 8.992 -9.256 1.00 93.56 80 GLU A CA 1
ATOM 649 C C . GLU A 1 80 ? 7.062 9.528 -7.912 1.00 93.56 80 GLU A C 1
ATOM 651 O O . GLU A 1 80 ? 6.595 10.667 -7.814 1.00 93.56 80 GLU A O 1
ATOM 656 N N . LEU A 1 81 ? 7.174 8.702 -6.875 1.00 94.44 81 LEU A N 1
ATOM 657 C CA . LEU A 1 81 ? 6.885 9.091 -5.508 1.00 94.44 81 LEU A CA 1
ATOM 658 C C . LEU A 1 81 ? 7.911 10.126 -5.022 1.00 94.44 81 LEU A C 1
ATOM 660 O O . LEU A 1 81 ? 9.095 10.057 -5.372 1.00 94.44 81 LEU A O 1
ATOM 664 N N . PRO A 1 82 ? 7.486 11.077 -4.175 1.00 94.00 82 PRO A N 1
ATOM 665 C CA . PRO A 1 82 ? 8.386 12.001 -3.510 1.00 94.00 82 PRO A CA 1
ATOM 666 C C . PRO A 1 82 ? 9.531 11.278 -2.791 1.00 94.00 82 PRO A C 1
ATOM 668 O O . PRO A 1 82 ? 9.333 10.272 -2.109 1.00 94.00 82 PRO A O 1
ATOM 671 N N . LYS A 1 83 ? 10.749 11.825 -2.892 1.00 91.31 83 LYS A N 1
ATOM 672 C CA . LYS A 1 83 ? 11.954 11.206 -2.310 1.00 91.31 83 LYS A CA 1
ATOM 673 C C . LYS A 1 83 ? 11.862 11.000 -0.797 1.00 91.31 83 LYS A C 1
ATOM 675 O O . LYS A 1 83 ? 12.492 10.088 -0.280 1.00 91.31 83 LYS A O 1
ATOM 680 N N . ASN A 1 84 ? 11.127 11.851 -0.084 1.00 90.88 84 ASN A N 1
ATOM 681 C CA . ASN A 1 84 ? 10.901 11.699 1.354 1.00 90.88 84 ASN A CA 1
ATOM 682 C C . ASN A 1 84 ? 10.090 10.437 1.672 1.00 90.88 84 ASN A C 1
ATOM 684 O O . ASN A 1 84 ? 10.448 9.734 2.605 1.00 90.88 84 ASN A O 1
ATOM 688 N N . ILE A 1 85 ? 9.079 10.123 0.858 1.00 89.56 85 ILE A N 1
ATOM 689 C CA . ILE A 1 85 ? 8.257 8.915 1.007 1.00 89.56 85 IL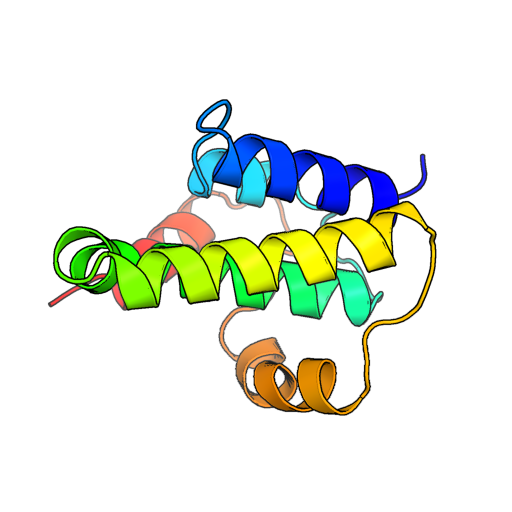E A CA 1
ATOM 690 C C . ILE A 1 85 ? 9.094 7.670 0.718 1.00 89.56 85 ILE A C 1
ATOM 692 O O . ILE A 1 85 ? 9.085 6.717 1.485 1.00 89.56 85 ILE A O 1
ATOM 696 N N . ILE A 1 86 ? 9.890 7.693 -0.353 1.00 90.75 86 ILE A N 1
ATOM 697 C CA . ILE A 1 86 ? 10.802 6.584 -0.669 1.00 90.75 86 ILE A CA 1
ATOM 698 C C . ILE A 1 86 ? 11.762 6.332 0.506 1.00 90.75 86 ILE A C 1
ATOM 700 O O . ILE A 1 86 ? 11.853 5.209 0.996 1.00 90.75 86 ILE A O 1
ATOM 704 N N . LYS A 1 87 ? 12.408 7.388 1.016 1.00 89.56 87 LYS A N 1
ATOM 705 C CA . LYS A 1 87 ? 13.342 7.309 2.151 1.00 89.56 87 LYS A CA 1
ATOM 706 C C . LYS A 1 87 ? 12.712 6.804 3.445 1.00 89.56 87 LYS A C 1
ATOM 708 O O . LYS A 1 87 ? 13.399 6.165 4.233 1.00 89.56 87 LYS A O 1
ATOM 713 N N . GLU A 1 88 ? 11.437 7.098 3.675 1.00 88.44 88 GLU A N 1
ATOM 714 C CA . GLU A 1 88 ? 10.700 6.599 4.836 1.00 88.44 88 GLU A CA 1
ATOM 715 C C . GLU A 1 88 ? 10.609 5.065 4.823 1.00 88.44 88 GLU A C 1
ATOM 717 O O . GLU A 1 88 ? 10.767 4.422 5.862 1.00 88.44 88 GLU A O 1
ATOM 722 N N . TYR A 1 89 ? 10.443 4.471 3.635 1.00 85.06 89 TYR A N 1
ATOM 723 C CA . TYR A 1 89 ? 10.289 3.024 3.482 1.00 85.06 89 TYR A CA 1
ATOM 724 C C . TYR A 1 89 ? 11.572 2.267 3.109 1.00 85.06 89 TYR A C 1
ATOM 726 O O . TYR A 1 89 ? 11.624 1.050 3.301 1.00 85.06 89 TYR A O 1
ATOM 734 N N . GLU A 1 90 ? 12.614 2.955 2.632 1.00 83.19 90 GLU A N 1
ATOM 735 C CA . GLU A 1 90 ? 13.929 2.387 2.287 1.00 83.19 90 GLU A CA 1
ATOM 736 C C . GLU A 1 90 ? 14.490 1.404 3.340 1.00 83.19 90 GLU A C 1
ATOM 738 O O . GLU A 1 90 ? 14.921 0.309 2.951 1.00 83.19 90 GLU A O 1
ATOM 743 N N . PRO A 1 91 ? 14.454 1.698 4.661 1.00 85.12 91 PRO A N 1
ATOM 744 C CA . PRO A 1 91 ? 14.961 0.780 5.685 1.00 85.12 91 PRO A CA 1
ATOM 745 C C . PRO A 1 91 ? 14.283 -0.599 5.679 1.00 85.12 91 PRO A C 1
ATOM 747 O O . PRO A 1 91 ? 14.883 -1.592 6.096 1.00 85.12 91 PRO A O 1
ATOM 750 N N . TYR A 1 92 ? 13.047 -0.690 5.181 1.00 76.12 92 TYR A N 1
ATOM 751 C CA . TYR A 1 92 ? 12.251 -1.915 5.209 1.00 76.12 92 TYR A CA 1
ATOM 752 C C . TYR A 1 92 ? 12.416 -2.784 3.963 1.00 76.12 92 TYR A C 1
ATOM 754 O O . TYR A 1 92 ? 12.055 -3.964 4.014 1.00 76.12 92 TYR A O 1
ATOM 762 N N . TYR A 1 93 ? 13.021 -2.265 2.888 1.00 74.44 93 TYR A N 1
ATOM 763 C CA . TYR A 1 93 ? 13.190 -2.984 1.615 1.00 74.44 93 TYR A CA 1
ATOM 764 C C . TYR A 1 93 ? 13.946 -4.305 1.775 1.00 74.44 93 TYR A C 1
ATOM 766 O O . TYR A 1 93 ? 13.662 -5.300 1.106 1.00 74.44 93 TYR A O 1
ATOM 774 N N . THR A 1 94 ? 14.905 -4.341 2.699 1.00 64.56 94 THR A N 1
ATOM 775 C CA . THR A 1 94 ? 15.720 -5.531 2.968 1.00 64.56 94 THR A CA 1
ATOM 776 C C . THR A 1 94 ? 15.042 -6.511 3.926 1.00 64.56 94 THR A C 1
ATOM 778 O O . THR A 1 94 ? 15.255 -7.719 3.798 1.00 64.56 94 THR A O 1
ATOM 781 N N . VAL A 1 95 ? 14.210 -6.004 4.844 1.00 58.38 95 VAL A N 1
ATOM 782 C CA . VAL A 1 95 ? 13.552 -6.763 5.921 1.00 58.38 95 VAL A CA 1
ATOM 783 C C . VAL A 1 95 ? 12.279 -7.451 5.431 1.00 58.38 95 VAL A C 1
ATOM 785 O O . VAL A 1 95 ? 12.036 -8.610 5.764 1.00 58.38 95 VAL A O 1
ATOM 788 N N . ARG A 1 96 ? 11.474 -6.767 4.607 1.00 56.28 96 ARG A N 1
ATOM 789 C CA . ARG A 1 96 ? 10.226 -7.302 4.041 1.00 56.28 96 ARG A CA 1
ATOM 790 C C . ARG A 1 96 ? 10.318 -7.356 2.522 1.00 56.28 96 ARG A C 1
ATOM 792 O O . ARG A 1 96 ? 9.544 -6.707 1.830 1.00 56.28 96 ARG A O 1
ATOM 799 N N . ARG A 1 97 ? 11.281 -8.123 2.003 1.00 61.19 97 ARG A N 1
ATOM 800 C CA . ARG A 1 97 ? 11.437 -8.277 0.552 1.00 61.19 97 ARG A CA 1
ATOM 801 C C . ARG A 1 97 ? 10.115 -8.690 -0.079 1.00 61.19 97 ARG A C 1
ATOM 803 O O . ARG A 1 97 ? 9.456 -9.623 0.390 1.00 61.19 97 ARG A O 1
ATOM 810 N N . MET A 1 98 ? 9.780 -8.009 -1.166 1.00 63.50 98 MET A N 1
ATOM 811 C CA . MET A 1 98 ? 8.704 -8.420 -2.047 1.00 63.50 98 MET A CA 1
ATOM 812 C C . MET A 1 98 ? 8.914 -9.889 -2.460 1.00 63.50 98 MET A C 1
ATOM 814 O O . MET A 1 98 ? 10.062 -10.304 -2.655 1.00 63.50 98 MET A O 1
ATOM 818 N N . PRO A 1 99 ? 7.856 -10.711 -2.551 1.00 61.84 99 PRO A N 1
ATOM 819 C CA . PRO A 1 99 ? 8.023 -12.139 -2.781 1.00 61.84 99 PRO A CA 1
ATOM 820 C C . PRO A 1 99 ? 8.693 -12.400 -4.135 1.00 61.84 99 PRO A C 1
ATOM 822 O O . PRO A 1 99 ? 8.137 -12.044 -5.171 1.00 61.84 99 PRO A O 1
ATOM 825 N N . THR A 1 100 ? 9.857 -13.055 -4.116 1.00 55.38 100 THR A N 1
ATOM 826 C CA . THR A 1 100 ? 10.669 -13.315 -5.320 1.00 55.38 100 THR A CA 1
ATOM 827 C C . THR A 1 100 ? 10.367 -14.646 -6.007 1.00 55.38 100 THR A C 1
ATOM 829 O O . THR A 1 100 ? 10.858 -14.954 -7.083 1.00 55.38 100 THR A O 1
ATOM 832 N N . THR A 1 101 ? 9.582 -15.513 -5.365 1.00 49.16 101 THR A N 1
ATOM 833 C CA . THR A 1 101 ? 9.202 -16.823 -5.908 1.00 49.16 101 THR A CA 1
ATOM 834 C C . THR A 1 101 ? 7.869 -17.286 -5.330 1.00 49.16 101 THR A C 1
ATOM 836 O O . THR A 1 101 ? 7.422 -16.834 -4.276 1.00 49.16 101 THR A O 1
ATOM 839 N N . THR A 1 102 ? 7.243 -18.236 -6.024 1.00 45.03 102 THR A N 1
ATOM 840 C CA . THR A 1 102 ? 5.956 -18.923 -5.796 1.00 45.03 102 THR A CA 1
ATOM 841 C C . THR A 1 102 ? 5.831 -19.668 -4.448 1.00 45.03 102 THR A C 1
ATOM 843 O O . THR A 1 102 ? 5.125 -20.669 -4.347 1.00 45.03 102 THR A O 1
ATOM 846 N N . ARG A 1 103 ? 6.522 -19.242 -3.381 1.00 43.12 103 ARG A N 1
ATOM 847 C CA . ARG A 1 103 ? 6.473 -19.856 -2.044 1.00 43.12 103 ARG A CA 1
ATOM 848 C C . ARG A 1 103 ? 5.630 -19.023 -1.075 1.00 43.12 103 ARG A C 1
ATOM 850 O O . ARG A 1 103 ? 6.101 -18.450 -0.095 1.00 43.12 103 ARG A O 1
ATOM 857 N N . PHE A 1 104 ? 4.329 -19.054 -1.346 1.00 53.28 104 PHE A N 1
ATOM 858 C CA . PHE A 1 104 ? 3.236 -18.386 -0.629 1.00 53.28 104 PHE A CA 1
ATOM 859 C C . PHE A 1 104 ? 3.220 -18.588 0.898 1.00 53.28 104 PHE A C 1
ATOM 861 O O . PHE A 1 104 ? 2.801 -17.699 1.633 1.00 53.28 104 PHE A O 1
ATOM 868 N N . LYS A 1 105 ? 3.724 -19.724 1.404 1.00 47.88 105 LYS A N 1
ATOM 869 C CA . LYS A 1 105 ? 3.753 -20.014 2.849 1.00 47.88 105 LYS A CA 1
ATOM 870 C C . LYS A 1 105 ? 4.691 -19.098 3.641 1.00 47.88 105 LYS A C 1
ATOM 872 O O . LYS A 1 105 ? 4.471 -18.926 4.831 1.00 47.88 105 LYS A O 1
ATOM 877 N N . ASN A 1 106 ? 5.715 -18.512 3.016 1.00 47.81 106 ASN A N 1
ATOM 878 C CA . ASN A 1 106 ? 6.690 -17.685 3.732 1.00 47.81 106 ASN A CA 1
ATOM 879 C C . ASN A 1 106 ? 6.258 -16.221 3.852 1.00 47.81 106 ASN A C 1
ATOM 881 O O . ASN A 1 106 ? 6.573 -15.604 4.858 1.00 47.81 106 ASN A O 1
ATOM 885 N N . VAL A 1 107 ? 5.506 -15.687 2.886 1.00 53.84 107 VAL A N 1
ATOM 886 C CA . VAL A 1 107 ? 5.007 -14.298 2.916 1.00 53.84 107 VAL A CA 1
ATOM 887 C C . VAL A 1 107 ? 3.944 -14.146 3.992 1.00 53.84 107 VAL A C 1
ATOM 889 O O . VAL A 1 107 ? 4.068 -13.284 4.852 1.00 53.84 107 VAL A O 1
ATOM 892 N N . LEU A 1 108 ? 2.970 -15.064 4.017 1.00 51.31 108 LEU A N 1
ATOM 893 C CA . LEU A 1 108 ? 1.963 -15.106 5.074 1.00 51.31 108 LEU A CA 1
ATOM 894 C C . LEU A 1 108 ? 2.609 -15.364 6.440 1.00 51.31 108 LEU A C 1
ATOM 896 O O . LEU A 1 108 ? 2.223 -14.754 7.418 1.00 51.31 108 LEU A O 1
ATOM 900 N N . LYS A 1 109 ? 3.643 -16.213 6.516 1.00 53.34 109 LYS A N 1
ATOM 901 C CA . LYS A 1 109 ? 4.377 -16.460 7.767 1.00 53.34 109 LYS A CA 1
ATOM 902 C C . LYS A 1 109 ? 5.238 -15.272 8.202 1.00 53.34 109 LYS A C 1
ATOM 904 O O . LYS A 1 109 ? 5.452 -15.130 9.398 1.00 53.34 109 LYS A O 1
ATOM 909 N N . LEU A 1 110 ? 5.730 -14.442 7.277 1.00 50.94 110 LEU A N 1
ATOM 910 C CA . LEU A 1 110 ? 6.370 -13.165 7.598 1.00 50.94 110 LEU A CA 1
ATOM 911 C C . LEU A 1 110 ? 5.320 -12.187 8.132 1.00 50.94 110 LEU A C 1
ATOM 913 O O . LEU A 1 110 ? 5.480 -11.712 9.247 1.00 50.94 110 LEU A O 1
ATOM 917 N N . LEU A 1 111 ? 4.224 -11.962 7.403 1.00 54.22 111 LEU A N 1
ATOM 918 C CA . LEU A 1 111 ? 3.143 -11.069 7.834 1.00 54.22 111 LEU A CA 1
ATOM 919 C C . LEU A 1 111 ? 2.552 -11.507 9.188 1.00 54.22 111 LEU A C 1
ATOM 921 O O . LEU A 1 111 ? 2.517 -10.709 10.114 1.00 54.22 111 LEU A O 1
ATOM 925 N N . CYS A 1 112 ? 2.231 -12.792 9.367 1.00 51.44 112 CYS A N 1
ATOM 926 C CA . CYS A 1 112 ? 1.731 -13.342 10.632 1.00 51.44 112 CYS A CA 1
ATOM 927 C C . CYS A 1 112 ? 2.775 -13.375 11.762 1.00 51.44 112 CYS A C 1
ATOM 929 O O . CYS A 1 112 ? 2.381 -13.323 12.915 1.00 51.44 112 CYS A O 1
ATOM 931 N N . LYS A 1 113 ? 4.089 -13.469 11.490 1.00 50.94 113 LYS A N 1
ATOM 932 C CA . LYS A 1 113 ? 5.116 -13.327 12.548 1.00 50.94 113 LYS A CA 1
ATOM 933 C C . LYS A 1 113 ? 5.284 -11.882 13.007 1.00 50.94 113 LYS A C 1
ATOM 935 O O . LYS A 1 113 ? 5.702 -11.674 14.137 1.00 50.94 113 LYS A O 1
ATOM 940 N N . PHE A 1 114 ? 5.040 -10.917 12.123 1.00 49.59 114 PHE A N 1
ATOM 941 C CA . PHE A 1 114 ? 5.158 -9.493 12.433 1.00 49.59 114 PHE A CA 1
ATOM 942 C C . PHE A 1 114 ? 3.883 -8.918 13.067 1.00 49.59 114 PHE A C 1
ATOM 944 O O . PHE A 1 114 ? 3.992 -7.966 13.826 1.00 49.59 114 PHE A O 1
ATOM 951 N N . LEU A 1 115 ? 2.716 -9.513 12.797 1.00 45.59 115 LEU A N 1
ATOM 952 C CA . LEU A 1 115 ? 1.426 -9.212 13.441 1.00 45.59 115 LEU A CA 1
ATOM 953 C C . LEU A 1 115 ? 1.250 -9.886 14.817 1.00 45.59 115 LEU A C 1
ATOM 955 O O . LEU A 1 115 ? 0.199 -9.761 15.436 1.00 45.59 115 LEU A O 1
ATOM 959 N N . ASN A 1 116 ? 2.250 -10.632 15.291 1.00 29.75 116 ASN A N 1
ATOM 960 C CA . ASN A 1 116 ? 2.158 -11.364 16.547 1.00 29.75 116 ASN A CA 1
ATOM 961 C C . ASN A 1 116 ? 2.746 -10.540 17.703 1.00 29.75 116 ASN A C 1
ATOM 963 O O . ASN A 1 116 ? 3.957 -10.310 17.766 1.00 29.75 116 ASN A O 1
ATOM 967 N N . ILE A 1 117 ? 1.853 -10.168 18.623 1.00 44.12 117 ILE A N 1
ATOM 968 C CA . ILE A 1 117 ? 2.008 -10.396 20.071 1.00 44.12 117 ILE A CA 1
ATOM 969 C C . ILE A 1 117 ? 2.733 -11.723 20.359 1.00 44.12 117 ILE A C 1
ATOM 971 O O . ILE A 1 117 ? 2.486 -12.720 19.639 1.00 44.12 117 ILE A O 1
#

Nearest PDB structures (foldseek):
  6fes-assembly1_A  TM=3.692E-01  e=9.064E+00  synthetic construct
  1cnt-assembly1_4  TM=2.509E-01  e=8.622E+00  Homo sapiens